Protein AF-A0AAU4B435-F1 (afdb_monomer)

Sequence (116 aa):
MTHPVDFGDDEATEGYEAETGPFADWERHATAAEGLVPYDVEQLLGALQRRIEELSERQPVTALRIAARVESAAPQYSAGAARAARRGLV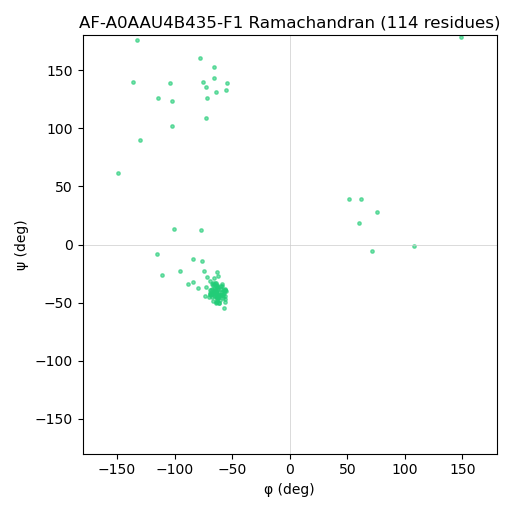SWEAIGRAFSTSGEAAQDRFARQVAD

Mean predicted aligned error: 10.74 Å

Secondary structure (DSSP, 8-state):
--PPP-TT-HHHHH-TT-SSSHHHHHHHHHHHHHTPPPHHHHHHHHHHHHHHHHHHHH-HHHHHHHHHHHHHHHHHHHHHHHHHHHHTT--HHHHHHHTTS-HHHHHHHHHHHHH-

Foldseek 3Di:
DDADADPPDVCNQCVPPDCDHNVVVVVVVCCVVVVDDPPVRVVVVVVLVVVLVVCCVPPVVVSVVSVVVCVVCVLVVLLVVLLVCVVVVNQLQNSQVSVVHGSVVSCVSHVVSNVD

Radius of gyration: 20.0 Å; Cα contacts (8 Å, |Δi|>4): 76; chains: 1; bounding box: 39×35×53 Å

Solvent-accessible surface area (backbone atoms only — not comparable to full-atom values): 6622 Å² total; per-residue (Å²): 139,87,72,75,78,48,91,92,38,67,63,77,33,34,26,75,93,38,93,66,43,55,40,40,51,45,53,54,46,47,43,65,70,71,66,61,77,55,66,71,57,52,50,50,51,55,50,50,50,54,51,38,55,61,27,45,80,78,38,46,71,58,25,52,51,52,51,52,52,51,61,69,46,48,61,60,54,51,44,53,51,50,33,51,40,48,76,68,67,49,51,48,50,61,55,6,52,78,69,77,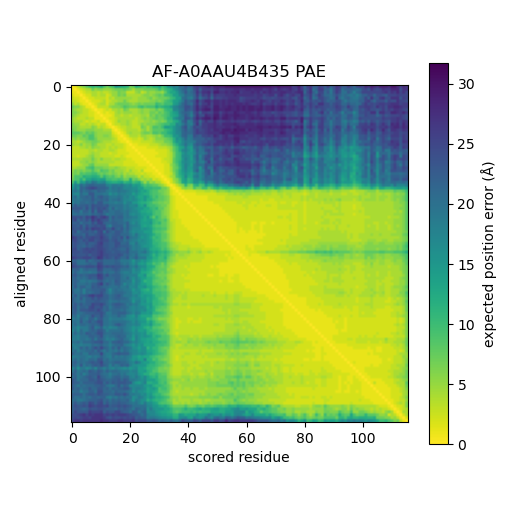46,50,25,66,60,39,38,73,72,39,49,74,63,55,76,109

pLDDT: mean 85.32, std 11.49, range [53.88, 98.25]

Structure (mmCIF, N/CA/C/O backbone):
data_AF-A0AAU4B435-F1
#
_entry.id   AF-A0AAU4B435-F1
#
loop_
_atom_site.group_PDB
_atom_site.id
_atom_site.type_symbol
_atom_site.label_atom_id
_atom_site.label_alt_id
_atom_site.label_comp_id
_atom_site.label_asym_id
_atom_site.label_entity_id
_atom_site.label_seq_id
_atom_site.pdbx_PDB_ins_code
_atom_site.Cartn_x
_atom_site.Cartn_y
_atom_site.Cartn_z
_atom_site.occupancy
_atom_site.B_iso_or_equiv
_atom_site.auth_seq_id
_atom_site.auth_comp_id
_atom_site.auth_asym_id
_atom_site.auth_atom_id
_atom_site.pdbx_PDB_model_num
ATOM 1 N N . MET A 1 1 ? 7.008 -2.963 -26.165 1.00 56.59 1 MET A N 1
ATOM 2 C CA . MET A 1 1 ? 6.849 -2.708 -27.614 1.00 56.59 1 MET A CA 1
ATOM 3 C C . MET A 1 1 ? 8.211 -2.377 -28.197 1.00 56.59 1 MET A C 1
ATOM 5 O O . MET A 1 1 ? 9.139 -2.168 -27.427 1.00 56.59 1 MET A O 1
ATOM 9 N N . THR A 1 2 ? 8.342 -2.374 -29.519 1.00 74.62 2 THR A N 1
ATOM 10 C CA . THR A 1 2 ? 9.558 -1.922 -30.207 1.00 74.62 2 THR A CA 1
ATOM 11 C C . THR A 1 2 ? 9.193 -0.675 -30.992 1.00 74.62 2 THR A C 1
ATOM 13 O O . THR A 1 2 ? 8.236 -0.715 -31.762 1.00 74.62 2 THR A O 1
ATOM 16 N N . HIS A 1 3 ? 9.931 0.410 -30.767 1.00 79.06 3 HIS A N 1
ATOM 17 C CA . HIS A 1 3 ? 9.732 1.689 -31.444 1.00 79.06 3 HIS A CA 1
ATOM 18 C C . HIS A 1 3 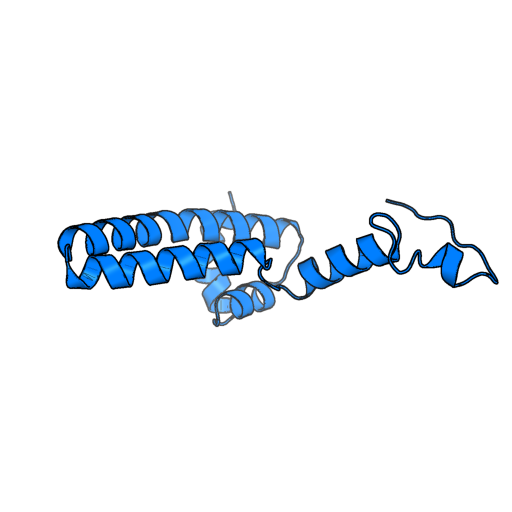? 10.818 1.871 -32.514 1.00 79.06 3 HIS A C 1
ATOM 20 O O . HIS A 1 3 ? 11.960 1.467 -32.271 1.00 79.06 3 HIS A O 1
ATOM 26 N N . PRO A 1 4 ? 10.482 2.390 -33.707 1.00 81.75 4 PRO A N 1
ATOM 27 C CA . PRO A 1 4 ? 11.475 2.690 -34.734 1.00 81.75 4 PRO A CA 1
ATOM 28 C C . PRO A 1 4 ? 12.409 3.813 -34.261 1.00 81.75 4 PRO A C 1
ATOM 30 O O . PRO A 1 4 ? 11.971 4.733 -33.580 1.00 81.75 4 PRO A O 1
ATOM 33 N N . VAL A 1 5 ? 13.692 3.718 -34.618 1.00 78.88 5 VAL A N 1
ATOM 34 C CA . VAL A 1 5 ? 14.700 4.754 -34.343 1.00 78.88 5 VAL A CA 1
ATOM 35 C C . VAL A 1 5 ? 14.938 5.534 -35.629 1.00 78.88 5 VAL A C 1
ATOM 37 O O . VAL A 1 5 ? 15.295 4.923 -36.641 1.00 78.88 5 VAL A O 1
ATOM 40 N N . ASP A 1 6 ? 14.754 6.852 -35.583 1.00 82.31 6 ASP A N 1
ATOM 41 C CA . ASP A 1 6 ? 15.039 7.760 -36.691 1.00 82.31 6 ASP A CA 1
ATOM 42 C C . ASP A 1 6 ? 16.363 8.496 -36.445 1.00 82.31 6 ASP A C 1
ATOM 44 O O . ASP A 1 6 ? 16.484 9.417 -35.636 1.00 82.31 6 ASP A O 1
ATOM 48 N N . PHE A 1 7 ? 17.415 8.036 -37.116 1.00 80.19 7 PHE A N 1
ATOM 49 C CA . PHE A 1 7 ? 18.746 8.597 -36.930 1.00 80.19 7 PHE A CA 1
ATOM 50 C C . PHE A 1 7 ? 18.842 9.983 -37.577 1.00 80.19 7 PHE A C 1
ATOM 52 O O . PHE A 1 7 ? 18.941 10.096 -38.799 1.00 80.19 7 PHE A O 1
ATOM 59 N N . GLY A 1 8 ? 18.913 11.023 -36.742 1.00 83.19 8 GLY A N 1
ATOM 60 C CA . GLY A 1 8 ? 19.009 12.423 -37.168 1.00 83.19 8 GLY A CA 1
ATOM 61 C C . GLY A 1 8 ? 17.737 13.238 -36.931 1.00 83.19 8 GLY A C 1
ATOM 62 O O . GLY A 1 8 ? 17.751 14.437 -37.207 1.00 83.19 8 GLY A O 1
ATOM 63 N N . ASP A 1 9 ? 16.686 12.608 -36.402 1.00 81.00 9 ASP A N 1
ATOM 64 C CA . ASP A 1 9 ? 15.459 13.256 -35.945 1.00 81.00 9 ASP A CA 1
ATOM 65 C C . ASP A 1 9 ? 15.125 12.767 -34.525 1.00 81.00 9 ASP A C 1
ATOM 67 O O . ASP A 1 9 ? 14.477 11.736 -34.306 1.00 81.00 9 ASP A O 1
ATOM 71 N N . ASP A 1 10 ? 15.654 13.498 -33.542 1.00 77.31 10 ASP A N 1
ATOM 72 C CA . ASP A 1 10 ? 15.519 13.162 -32.123 1.00 77.31 10 ASP A CA 1
ATOM 73 C C . ASP A 1 10 ? 14.059 13.293 -31.660 1.00 77.31 10 ASP A C 1
ATOM 75 O O . ASP A 1 10 ? 13.580 12.474 -30.879 1.00 77.31 10 ASP A O 1
ATOM 79 N N . GLU A 1 11 ? 13.311 14.262 -32.195 1.00 77.38 11 GLU A N 1
ATOM 80 C CA . GLU A 1 11 ? 11.911 14.499 -31.828 1.00 77.38 11 GLU A CA 1
ATOM 81 C C . GLU A 1 11 ? 11.009 13.362 -32.331 1.00 77.38 11 GLU A C 1
ATOM 83 O O . GLU A 1 11 ? 10.190 12.832 -31.572 1.00 77.38 11 GLU A O 1
ATOM 88 N N . ALA A 1 12 ? 11.217 12.910 -33.574 1.00 74.75 12 ALA A N 1
ATOM 89 C CA . ALA A 1 12 ? 10.518 11.755 -34.134 1.00 74.75 12 ALA A CA 1
ATOM 90 C C . ALA A 1 12 ? 10.891 10.437 -33.435 1.00 74.75 12 ALA A C 1
ATOM 92 O O . ALA A 1 12 ? 10.048 9.545 -33.300 1.00 74.75 12 ALA A O 1
ATOM 93 N N . THR A 1 13 ? 12.141 10.313 -32.980 1.00 78.44 13 THR A N 1
ATOM 94 C CA . THR A 1 13 ? 12.618 9.130 -32.256 1.00 78.44 13 THR A CA 1
ATOM 95 C C . THR A 1 13 ? 12.078 9.067 -30.837 1.00 78.44 13 THR A C 1
ATOM 97 O O . THR A 1 13 ? 11.681 7.992 -30.400 1.00 78.44 13 THR A O 1
ATOM 100 N N . GLU A 1 14 ? 12.074 10.175 -30.098 1.00 76.75 14 GLU A N 1
ATOM 101 C CA . GLU A 1 14 ? 11.656 10.191 -28.695 1.00 76.75 14 GLU A CA 1
ATOM 102 C C . GLU A 1 14 ? 10.128 10.207 -28.561 1.00 76.75 14 GLU A C 1
ATOM 104 O O . GLU A 1 14 ? 9.578 9.530 -27.686 1.00 76.75 14 GLU A O 1
ATOM 109 N N . GLY A 1 15 ? 9.426 10.919 -29.451 1.00 75.25 15 GLY A N 1
ATOM 110 C CA . GLY A 1 15 ? 7.984 11.129 -29.329 1.00 75.25 15 GLY A CA 1
ATOM 111 C C . GLY A 1 15 ? 7.635 11.891 -28.050 1.00 75.25 15 GLY A C 1
ATOM 112 O O . GLY A 1 15 ? 6.676 11.542 -27.358 1.00 75.25 15 GLY A O 1
ATOM 113 N N . TYR A 1 16 ? 8.457 12.882 -27.699 1.00 57.78 16 TYR A N 1
ATOM 114 C CA . TYR A 1 16 ? 8.248 13.754 -26.547 1.00 57.78 16 TYR A CA 1
ATOM 115 C C . TYR A 1 16 ? 6.856 14.416 -26.653 1.00 57.78 16 TYR A C 1
ATOM 117 O O . TYR A 1 16 ? 6.461 14.858 -27.726 1.00 57.78 16 TYR A O 1
ATOM 125 N N . GLU A 1 17 ? 6.083 14.412 -25.561 1.00 69.06 17 GLU A N 1
ATOM 126 C CA . GLU A 1 17 ? 4.660 14.831 -25.477 1.00 69.06 17 GLU A CA 1
ATOM 127 C C . GLU A 1 17 ? 3.601 13.912 -26.126 1.00 69.06 17 GLU A C 1
ATOM 129 O O . GLU A 1 17 ? 2.402 14.138 -25.937 1.00 69.06 17 GLU A O 1
ATOM 134 N N . ALA A 1 18 ? 3.978 12.841 -26.831 1.00 74.12 18 ALA A N 1
ATOM 135 C CA . ALA A 1 18 ? 2.999 11.895 -27.368 1.00 74.12 18 ALA A CA 1
ATOM 136 C C . ALA A 1 18 ? 2.426 10.971 -26.271 1.00 74.12 18 ALA A C 1
ATOM 138 O O . ALA A 1 18 ? 3.154 10.438 -25.437 1.00 74.12 18 ALA A O 1
ATOM 139 N N . GLU A 1 19 ? 1.117 10.680 -26.314 1.00 69.75 19 GLU A N 1
ATOM 140 C CA . GLU A 1 19 ? 0.461 9.743 -25.373 1.00 69.75 19 GLU A CA 1
ATOM 141 C C . GLU A 1 19 ? 1.003 8.294 -25.486 1.00 69.75 19 GLU A C 1
ATOM 143 O O . GLU A 1 19 ? 0.935 7.485 -24.546 1.00 69.75 19 GLU A O 1
ATOM 148 N N . THR A 1 20 ? 1.576 7.957 -26.646 1.00 73.25 20 THR A N 1
ATOM 149 C CA . THR A 1 20 ? 2.183 6.660 -26.971 1.00 73.25 20 THR A CA 1
ATOM 150 C C . THR A 1 20 ? 3.514 6.861 -27.688 1.00 73.25 20 THR A C 1
ATOM 152 O O . THR A 1 20 ? 3.593 7.703 -28.575 1.00 73.25 20 THR A O 1
ATOM 155 N N . GLY A 1 21 ? 4.527 6.053 -27.370 1.00 78.44 21 GLY A N 1
ATOM 156 C CA . GLY A 1 21 ? 5.858 6.160 -27.971 1.00 78.44 21 GLY A CA 1
ATOM 157 C C . GLY A 1 21 ? 6.956 5.733 -26.997 1.00 78.44 21 GLY A C 1
ATOM 158 O O . GLY A 1 21 ? 6.644 5.370 -25.859 1.00 78.44 21 GLY A O 1
ATOM 159 N N . PRO A 1 22 ? 8.228 5.749 -27.419 1.00 78.69 22 PRO A N 1
ATOM 160 C CA . PRO A 1 22 ? 9.346 5.334 -26.579 1.00 78.69 22 PRO A CA 1
ATOM 161 C C . PRO A 1 22 ? 9.523 6.218 -25.343 1.00 78.69 22 PRO A C 1
ATOM 163 O O . PRO A 1 22 ? 9.770 5.657 -24.277 1.00 78.69 22 PRO A O 1
ATOM 166 N N . PHE A 1 23 ? 9.312 7.538 -25.424 1.00 77.31 23 PHE A N 1
ATOM 167 C CA . PHE A 1 23 ? 9.327 8.402 -24.240 1.00 77.31 23 PHE A CA 1
ATOM 168 C C . PHE A 1 23 ? 8.195 8.056 -23.265 1.00 77.31 23 PHE A C 1
ATOM 170 O O . PHE A 1 23 ? 8.461 7.785 -22.101 1.00 77.31 23 PHE A O 1
ATOM 177 N N . ALA A 1 24 ? 6.946 7.949 -23.730 1.00 76.81 24 ALA A N 1
ATOM 178 C CA . ALA A 1 24 ? 5.811 7.580 -22.877 1.00 76.81 24 ALA A CA 1
ATOM 179 C C . ALA A 1 24 ? 5.941 6.164 -22.277 1.00 76.81 24 ALA A C 1
ATOM 181 O O . ALA A 1 24 ? 5.533 5.916 -21.142 1.00 76.81 24 ALA A O 1
ATOM 182 N N . ASP A 1 25 ? 6.516 5.215 -23.021 1.00 79.38 25 ASP A N 1
ATOM 183 C CA . ASP A 1 25 ? 6.843 3.883 -22.509 1.00 79.38 25 ASP A CA 1
ATOM 184 C C . ASP A 1 25 ? 7.978 3.932 -21.482 1.00 79.38 25 ASP A C 1
ATOM 186 O O . ASP A 1 25 ? 7.892 3.230 -20.473 1.00 79.38 25 ASP A O 1
ATOM 190 N N . TRP A 1 26 ? 9.001 4.767 -21.698 1.00 74.19 26 TRP A N 1
ATOM 191 C CA . TRP A 1 26 ? 10.076 5.009 -20.739 1.00 74.19 26 TRP A CA 1
ATOM 192 C C . TRP A 1 26 ? 9.559 5.690 -19.475 1.00 74.19 26 TRP A C 1
ATOM 194 O O . TRP A 1 26 ? 9.884 5.215 -18.402 1.00 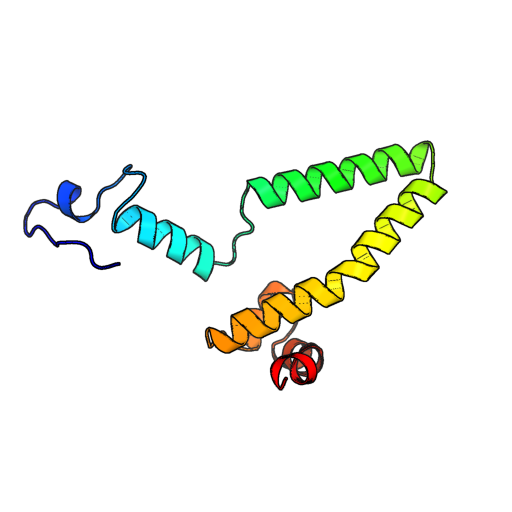74.19 26 TRP A O 1
ATOM 204 N N . GLU A 1 27 ? 8.702 6.706 -19.562 1.00 72.44 27 GLU A N 1
ATOM 205 C CA . GLU A 1 27 ? 8.120 7.403 -18.408 1.00 72.44 27 GLU A CA 1
ATOM 206 C C . GLU A 1 27 ? 7.226 6.466 -17.585 1.00 72.44 27 GLU A C 1
ATOM 208 O O . GLU A 1 27 ? 7.307 6.424 -16.354 1.00 72.44 27 GLU A O 1
ATOM 213 N N . ARG A 1 28 ? 6.432 5.623 -18.262 1.00 69.81 28 ARG A N 1
ATOM 214 C CA . ARG A 1 28 ? 5.679 4.537 -17.617 1.00 69.81 28 ARG A CA 1
ATOM 215 C C . ARG A 1 28 ? 6.612 3.530 -16.947 1.00 69.81 28 ARG A C 1
ATOM 217 O O . ARG A 1 28 ? 6.314 3.073 -15.845 1.00 69.81 28 ARG A O 1
ATOM 224 N N . HIS A 1 29 ? 7.726 3.173 -17.586 1.00 66.12 29 HIS A N 1
ATOM 225 C CA . HIS A 1 29 ? 8.728 2.284 -16.997 1.00 66.12 29 HIS A CA 1
ATOM 226 C C . HIS A 1 29 ? 9.489 2.924 -15.839 1.00 66.12 29 HIS A C 1
ATOM 228 O O . HIS A 1 29 ? 9.686 2.247 -14.840 1.00 66.12 29 HIS A O 1
ATOM 234 N N . ALA A 1 30 ? 9.878 4.190 -15.935 1.00 59.97 30 ALA A N 1
ATOM 235 C CA . ALA A 1 30 ? 10.572 4.947 -14.906 1.00 59.97 30 ALA A CA 1
ATOM 236 C C . ALA A 1 30 ? 9.664 5.100 -13.689 1.00 59.97 30 ALA A C 1
ATOM 238 O O . ALA A 1 30 ? 10.040 4.677 -12.610 1.00 59.97 30 ALA A O 1
ATOM 239 N N . THR A 1 31 ? 8.412 5.519 -13.873 1.00 58.62 31 THR A N 1
ATOM 240 C CA . THR A 1 31 ? 7.406 5.567 -12.798 1.00 58.62 31 THR A CA 1
ATOM 241 C C . THR A 1 31 ? 7.214 4.197 -12.133 1.00 58.62 31 THR A C 1
ATOM 243 O O . THR A 1 31 ? 7.199 4.086 -10.905 1.00 58.62 31 THR A O 1
ATOM 246 N N . ALA A 1 32 ? 7.121 3.126 -12.932 1.00 59.34 32 ALA A N 1
ATOM 247 C CA . ALA A 1 32 ? 6.999 1.760 -12.424 1.00 59.34 32 ALA A CA 1
ATOM 248 C C . ALA A 1 32 ? 8.279 1.243 -11.734 1.00 59.34 32 ALA A C 1
ATOM 250 O O . ALA A 1 32 ? 8.186 0.435 -10.810 1.00 59.34 32 ALA A O 1
ATOM 251 N N . ALA A 1 33 ? 9.459 1.688 -12.169 1.00 56.75 33 ALA A N 1
ATOM 252 C CA . ALA A 1 33 ? 10.762 1.299 -11.632 1.00 56.75 33 ALA A CA 1
ATOM 253 C C . ALA A 1 33 ? 11.158 2.115 -10.391 1.00 56.75 33 ALA A C 1
ATOM 255 O O . ALA A 1 33 ? 11.811 1.586 -9.492 1.00 56.75 33 ALA A O 1
ATOM 256 N N . GLU A 1 34 ? 10.744 3.378 -10.323 1.00 57.62 34 GLU A N 1
ATOM 257 C CA . GLU A 1 34 ? 11.020 4.319 -9.235 1.00 57.62 34 GLU A CA 1
ATOM 258 C C . GLU A 1 34 ? 10.034 4.168 -8.069 1.00 57.62 34 GLU A C 1
ATOM 260 O O . GLU A 1 34 ? 10.307 4.641 -6.967 1.00 57.62 34 GLU A O 1
ATOM 265 N N . GLY A 1 35 ? 8.932 3.434 -8.262 1.00 60.34 35 GLY A N 1
ATOM 266 C CA . GLY A 1 35 ? 8.020 3.062 -7.180 1.00 60.34 35 GLY A CA 1
ATOM 267 C C . GLY A 1 35 ? 7.124 4.207 -6.709 1.00 60.34 35 GLY A C 1
ATOM 268 O O . GLY A 1 35 ? 6.708 4.218 -5.549 1.00 60.34 35 GLY A O 1
ATOM 269 N N . LEU A 1 36 ? 6.827 5.161 -7.592 1.00 73.81 36 LEU A N 1
ATOM 270 C CA . LEU A 1 36 ? 5.894 6.243 -7.298 1.00 73.81 36 LEU A CA 1
ATOM 271 C C . LEU A 1 36 ? 4.461 5.704 -7.279 1.00 73.81 36 LEU A C 1
ATOM 273 O O .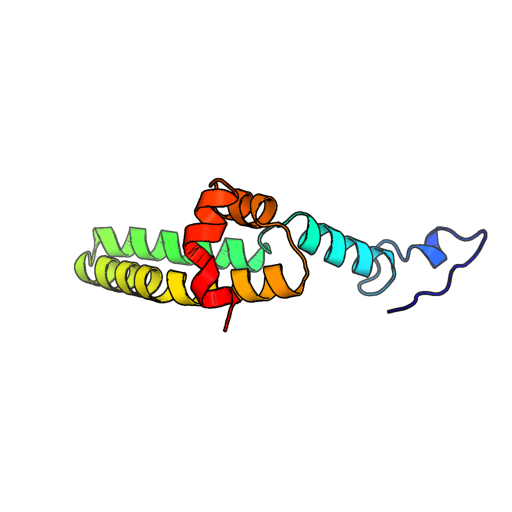 LEU A 1 36 ? 4.052 4.926 -8.145 1.00 73.81 36 LEU A O 1
ATOM 277 N N . VAL A 1 37 ? 3.689 6.116 -6.273 1.00 80.81 37 VAL A N 1
ATOM 278 C CA . VAL A 1 37 ? 2.257 5.820 -6.223 1.00 80.81 37 VAL A CA 1
ATOM 279 C C . VAL A 1 37 ? 1.577 6.679 -7.295 1.00 80.81 37 VAL A C 1
ATOM 281 O O . VAL A 1 37 ? 1.781 7.892 -7.300 1.00 80.81 37 VAL A O 1
ATOM 284 N N . PRO A 1 38 ? 0.786 6.096 -8.216 1.00 84.38 38 PRO A N 1
ATOM 285 C CA . PRO A 1 38 ? 0.058 6.881 -9.207 1.00 84.38 38 PRO A CA 1
ATOM 286 C C . PRO A 1 38 ? -0.810 7.960 -8.548 1.00 84.38 38 PRO A C 1
ATOM 288 O O . PRO A 1 38 ? -1.453 7.711 -7.527 1.00 84.38 38 PRO A O 1
ATOM 291 N N . TYR A 1 39 ? -0.843 9.156 -9.139 1.00 79.19 39 TYR A N 1
ATOM 292 C CA . TYR A 1 39 ? -1.505 10.327 -8.551 1.00 79.19 39 TYR A CA 1
ATOM 293 C C . TYR A 1 39 ? -2.990 10.092 -8.227 1.00 79.19 39 TYR A C 1
ATOM 295 O O . TYR A 1 39 ? -3.496 10.531 -7.196 1.00 79.19 39 TYR A O 1
ATOM 303 N N . ASP A 1 40 ? -3.707 9.360 -9.077 1.00 85.44 40 ASP A N 1
ATOM 304 C CA . ASP A 1 40 ? -5.100 8.985 -8.837 1.00 85.44 40 ASP A CA 1
ATOM 305 C C . ASP A 1 40 ? -5.257 8.106 -7.584 1.00 85.44 40 ASP A C 1
ATOM 307 O O . ASP A 1 40 ? -6.192 8.296 -6.801 1.00 85.44 40 ASP A O 1
ATOM 311 N N . VAL A 1 41 ? -4.310 7.196 -7.341 1.00 90.56 41 VAL A N 1
ATOM 312 C CA . VAL A 1 41 ? -4.274 6.356 -6.139 1.00 90.56 41 VAL A CA 1
ATOM 313 C C . VAL A 1 41 ? -3.962 7.194 -4.899 1.00 90.56 41 VAL A C 1
ATOM 315 O O . VAL A 1 41 ? -4.633 7.023 -3.878 1.00 90.56 41 VAL A O 1
ATOM 318 N N . GLU A 1 42 ? -3.018 8.137 -4.972 1.00 88.00 42 GLU A N 1
ATOM 319 C CA . GLU A 1 42 ? -2.745 9.074 -3.869 1.00 88.00 42 GLU A CA 1
ATOM 320 C C . GLU A 1 42 ? -3.995 9.878 -3.490 1.00 88.00 42 GLU A C 1
ATOM 322 O O . GLU A 1 42 ? -4.354 9.976 -2.312 1.00 88.00 42 GLU A O 1
ATOM 327 N N . GLN A 1 43 ? -4.722 10.382 -4.488 1.00 88.81 43 GLN A N 1
ATOM 328 C CA . GLN A 1 43 ? -5.954 11.143 -4.283 1.00 88.81 43 GLN A CA 1
ATOM 329 C C . GLN A 1 43 ? -7.061 10.295 -3.643 1.00 88.81 43 GLN A C 1
ATOM 331 O O . GLN A 1 43 ? -7.770 10.777 -2.753 1.00 88.81 43 GLN A O 1
ATOM 336 N N . LEU A 1 44 ? -7.201 9.027 -4.044 1.00 96.25 44 LEU A N 1
ATOM 337 C CA . LEU A 1 44 ? -8.146 8.091 -3.429 1.00 96.25 44 LEU A CA 1
ATOM 338 C C . LEU A 1 44 ? -7.807 7.820 -1.959 1.00 96.25 44 LEU A C 1
ATOM 340 O O . LEU A 1 44 ? -8.702 7.850 -1.109 1.00 96.25 44 LEU A O 1
ATOM 344 N N . LEU A 1 45 ? -6.529 7.595 -1.645 1.00 94.44 45 LEU A N 1
ATOM 345 C CA . LEU A 1 45 ? -6.068 7.386 -0.271 1.00 94.44 45 LEU A CA 1
ATOM 346 C C . LEU A 1 45 ? -6.308 8.633 0.591 1.00 94.44 45 LEU A C 1
ATOM 348 O O . LEU A 1 45 ? -6.881 8.527 1.677 1.00 94.44 45 LEU A O 1
ATOM 352 N N . GLY A 1 46 ? -5.972 9.820 0.081 1.00 95.81 46 GLY A N 1
ATOM 353 C CA . GLY A 1 46 ? -6.213 11.087 0.774 1.00 95.81 46 GLY A CA 1
ATOM 354 C C . GLY A 1 46 ? -7.702 11.400 0.970 1.00 95.81 46 GLY A C 1
ATOM 355 O O . GLY A 1 46 ? -8.099 11.960 1.995 1.00 95.81 46 GLY A O 1
ATOM 356 N N . ALA A 1 47 ? -8.567 11.031 0.020 1.00 97.56 47 ALA A N 1
ATOM 357 C CA . ALA A 1 47 ? -10.016 11.161 0.171 1.00 97.56 47 ALA A CA 1
ATOM 358 C C . ALA A 1 47 ? -10.575 10.202 1.235 1.00 97.56 47 ALA A C 1
ATOM 360 O O . ALA A 1 47 ? -11.398 10.611 2.059 1.00 97.56 47 ALA A O 1
ATOM 361 N N . LEU A 1 48 ? -10.109 8.948 1.252 1.00 97.12 48 LEU A N 1
ATOM 362 C CA . LEU A 1 48 ? -10.502 7.965 2.260 1.00 97.12 48 LEU A CA 1
ATOM 363 C C . LEU A 1 48 ? -10.087 8.411 3.666 1.00 97.12 48 LEU A C 1
ATOM 365 O O . LEU A 1 48 ? -10.910 8.361 4.580 1.00 97.12 48 LEU A O 1
ATOM 369 N N . GLN A 1 49 ? -8.850 8.884 3.828 1.00 97.19 49 GLN A N 1
ATOM 370 C CA . GLN A 1 49 ? -8.345 9.379 5.107 1.00 97.19 49 GLN A CA 1
ATOM 371 C C . GLN A 1 49 ? -9.220 10.512 5.654 1.00 97.19 49 GLN A C 1
ATOM 373 O O . GLN A 1 49 ? -9.756 10.388 6.756 1.00 97.19 49 GLN A O 1
ATOM 378 N N . ARG A 1 50 ? -9.449 11.569 4.861 1.00 98.00 50 ARG A N 1
ATOM 379 C CA . ARG A 1 50 ? -10.303 12.698 5.271 1.00 98.00 50 ARG A CA 1
ATOM 380 C C . ARG A 1 50 ? -11.699 12.239 5.673 1.00 98.00 50 ARG A C 1
ATOM 382 O O . ARG A 1 50 ? -12.256 12.711 6.659 1.00 98.00 50 ARG A O 1
ATOM 389 N N . ARG A 1 51 ? -12.265 11.269 4.948 1.00 97.75 51 ARG A N 1
ATOM 390 C CA . ARG A 1 51 ? -13.593 10.746 5.274 1.00 97.75 51 ARG A CA 1
ATOM 391 C C . ARG A 1 51 ? -13.619 9.986 6.601 1.00 97.75 51 ARG A C 1
ATOM 393 O O . ARG A 1 51 ? -14.602 10.082 7.334 1.00 97.75 51 ARG A O 1
ATOM 400 N N . ILE A 1 52 ? -12.570 9.226 6.911 1.00 97.69 52 ILE A N 1
ATOM 401 C CA . ILE A 1 52 ? -12.431 8.544 8.204 1.00 97.69 52 ILE A CA 1
ATOM 402 C C . ILE A 1 52 ? -12.284 9.573 9.331 1.00 97.69 52 ILE A C 1
ATOM 404 O O . ILE A 1 52 ? -12.923 9.411 10.369 1.00 97.69 52 ILE A O 1
ATOM 408 N N . GLU A 1 53 ? -11.516 10.644 9.127 1.00 97.62 53 GLU A N 1
ATOM 409 C CA . GLU A 1 53 ? -11.358 11.738 10.097 1.00 97.62 53 GLU A CA 1
ATOM 410 C C . GLU A 1 53 ? -12.702 12.432 10.381 1.00 97.62 53 GLU A C 1
ATOM 412 O O . GLU A 1 53 ? -13.135 12.486 11.532 1.00 97.62 53 GLU A O 1
ATOM 417 N N . GLU A 1 54 ? -13.446 12.829 9.343 1.00 97.81 54 GLU A N 1
ATOM 418 C CA . GLU A 1 54 ? -14.793 13.410 9.481 1.00 97.81 54 GLU A CA 1
ATOM 419 C C . GLU A 1 54 ? -15.769 12.490 10.234 1.00 97.81 54 GLU A C 1
ATOM 421 O O . GLU A 1 54 ? -16.592 12.940 11.040 1.00 97.81 54 GLU A O 1
ATOM 426 N N . LEU A 1 55 ? -15.720 11.185 9.945 1.00 98.25 55 LEU A N 1
ATOM 427 C CA . LEU A 1 55 ? -16.553 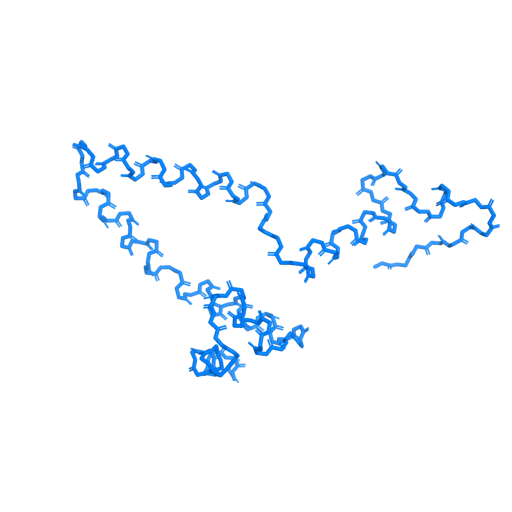10.193 10.619 1.00 98.25 55 LEU A CA 1
ATOM 428 C C . LEU A 1 55 ? -16.099 9.959 12.056 1.00 98.25 55 LEU A C 1
ATOM 430 O O . LEU A 1 55 ? -16.933 9.626 12.888 1.00 98.25 55 LEU A O 1
ATOM 434 N N . SER A 1 56 ? -14.824 10.146 12.376 1.00 97.88 56 SER A N 1
ATOM 435 C CA . SER A 1 56 ? -14.318 9.958 13.737 1.00 97.88 56 SER A CA 1
ATOM 436 C C . SER A 1 56 ? -14.929 10.970 14.709 1.00 97.88 56 SER A C 1
ATOM 438 O O . SER A 1 56 ? -15.226 10.618 15.848 1.00 97.88 56 SER A O 1
ATOM 440 N N . GLU A 1 57 ? -15.221 12.187 14.242 1.00 97.62 57 GLU A N 1
ATOM 441 C CA . GLU A 1 57 ? -15.864 13.236 15.043 1.00 97.62 57 GLU A CA 1
ATOM 442 C C . GLU A 1 57 ? -17.354 12.974 15.307 1.00 97.62 57 GLU A C 1
ATOM 444 O O . GLU A 1 57 ? -17.873 13.312 16.371 1.00 97.62 57 GLU A O 1
ATOM 449 N N . ARG A 1 58 ? -18.071 12.397 14.331 1.00 97.19 58 ARG A N 1
ATOM 450 C CA . ARG A 1 58 ? -19.546 12.299 14.356 1.00 97.19 58 ARG A CA 1
ATOM 451 C C . ARG A 1 58 ? -20.082 10.878 14.539 1.00 97.19 58 ARG A C 1
ATOM 453 O O . ARG A 1 58 ? -21.211 10.699 14.987 1.00 97.19 58 ARG A O 1
ATOM 460 N N . GLN A 1 59 ? -19.314 9.870 14.137 1.00 97.88 59 GLN A N 1
ATOM 461 C CA . GLN A 1 59 ? -19.683 8.451 14.057 1.00 97.88 59 GLN A CA 1
ATOM 462 C C . GLN A 1 59 ? -18.459 7.533 14.312 1.00 97.88 59 GLN A C 1
ATOM 464 O O . GLN A 1 59 ? -18.086 6.733 13.447 1.00 97.88 59 GLN A O 1
ATOM 469 N N . PRO A 1 60 ? -17.831 7.592 15.501 1.00 96.06 60 PRO A N 1
ATOM 470 C CA . PRO A 1 60 ? -16.530 6.961 15.763 1.00 96.06 60 PRO A CA 1
ATOM 471 C C . PRO A 1 60 ? -16.516 5.439 15.556 1.00 96.06 60 PRO A C 1
ATOM 473 O O . PRO A 1 60 ? -15.549 4.885 15.041 1.00 96.06 60 PRO A O 1
ATOM 476 N N . VAL A 1 61 ? -17.609 4.737 15.873 1.00 98.12 61 VAL A N 1
ATOM 477 C CA . VAL A 1 61 ? -17.704 3.283 15.637 1.00 98.12 61 VAL A CA 1
ATOM 478 C C . VAL A 1 61 ? -17.733 2.955 14.139 1.00 98.12 61 VAL A C 1
ATOM 480 O O . VAL A 1 61 ? -17.194 1.932 13.718 1.00 98.12 61 VAL A O 1
ATOM 483 N N . THR A 1 62 ? -18.334 3.816 13.313 1.00 97.88 62 THR A N 1
ATOM 484 C CA . THR A 1 62 ? -18.316 3.666 11.851 1.00 97.88 62 THR A CA 1
ATOM 485 C C . THR A 1 62 ? -16.906 3.878 11.310 1.00 97.88 62 THR A C 1
ATOM 487 O O . THR A 1 62 ? -16.443 3.060 10.518 1.00 97.88 62 THR A O 1
ATOM 490 N N . ALA A 1 63 ? -16.201 4.914 11.777 1.00 98.00 63 ALA A N 1
ATOM 491 C CA . ALA A 1 63 ? -14.808 5.159 11.408 1.00 98.00 63 ALA A CA 1
ATOM 492 C C . ALA A 1 63 ? -13.908 3.959 11.755 1.00 98.00 63 ALA A C 1
ATOM 494 O O . ALA A 1 63 ? -13.184 3.468 10.890 1.00 98.00 63 ALA A O 1
ATOM 495 N N . LEU A 1 64 ? -14.043 3.404 12.967 1.00 97.94 64 LEU A N 1
ATOM 496 C CA . LEU A 1 64 ? -13.322 2.198 13.392 1.00 97.94 64 LEU A CA 1
ATOM 497 C C . LEU A 1 64 ? -13.612 0.984 12.500 1.00 97.94 64 LEU A C 1
ATOM 499 O O . LEU A 1 64 ? -12.700 0.239 12.153 1.00 97.94 64 LEU A O 1
ATOM 503 N N . ARG A 1 65 ? -14.869 0.778 12.091 1.00 97.94 65 ARG A N 1
ATOM 504 C CA . ARG A 1 65 ? -15.230 -0.326 11.184 1.00 97.94 65 ARG A CA 1
ATOM 505 C C . ARG A 1 65 ? -14.598 -0.171 9.802 1.00 97.94 65 ARG A C 1
ATOM 507 O O . ARG A 1 65 ? -14.188 -1.171 9.216 1.00 97.94 65 ARG A O 1
ATOM 514 N N . ILE A 1 66 ? -14.517 1.056 9.288 1.00 97.25 66 ILE A N 1
ATOM 515 C CA . ILE A 1 66 ? -13.851 1.339 8.011 1.00 97.25 66 ILE A CA 1
ATOM 516 C C . ILE A 1 66 ? -12.348 1.079 8.141 1.00 97.25 66 ILE A C 1
ATOM 518 O O . ILE A 1 66 ? -11.799 0.347 7.320 1.00 97.25 66 ILE A O 1
ATOM 522 N N . ALA A 1 67 ? -11.705 1.596 9.193 1.00 95.75 67 ALA A N 1
ATOM 523 C CA . ALA A 1 67 ? -10.286 1.361 9.459 1.00 95.75 67 ALA A CA 1
ATOM 524 C C . ALA A 1 67 ? -9.971 -0.141 9.558 1.00 95.75 67 ALA A C 1
ATOM 526 O O . ALA A 1 67 ? -9.128 -0.644 8.819 1.00 95.75 67 ALA A O 1
ATOM 527 N N . ALA A 1 68 ? -10.747 -0.891 10.347 1.00 96.50 68 ALA A N 1
ATOM 528 C CA . ALA A 1 68 ? -10.602 -2.341 10.465 1.00 96.50 68 ALA A CA 1
ATOM 529 C C . ALA A 1 68 ? -10.768 -3.062 9.114 1.00 96.50 68 ALA A C 1
ATOM 531 O O . ALA A 1 68 ? -10.081 -4.045 8.827 1.00 96.50 68 ALA A O 1
ATOM 532 N N . ARG A 1 69 ? -11.662 -2.577 8.241 1.00 96.50 69 ARG A N 1
ATOM 533 C CA . ARG A 1 69 ? -11.828 -3.148 6.900 1.00 96.50 69 ARG A CA 1
ATOM 534 C C . ARG A 1 69 ? -10.594 -2.913 6.029 1.00 96.50 69 ARG A C 1
ATOM 536 O O . ARG A 1 69 ? -10.191 -3.847 5.334 1.00 96.50 69 ARG A O 1
ATOM 543 N N . VAL A 1 70 ? -9.996 -1.724 6.083 1.00 95.38 70 VAL A N 1
ATOM 544 C CA . VAL A 1 70 ? -8.746 -1.400 5.374 1.00 95.38 70 VAL A CA 1
ATOM 545 C C . VAL A 1 70 ? -7.599 -2.268 5.894 1.00 95.38 70 VAL A C 1
ATOM 547 O O . VAL A 1 70 ? -6.939 -2.943 5.104 1.00 95.38 70 VAL A O 1
ATOM 550 N N . GLU A 1 71 ? -7.431 -2.345 7.215 1.00 94.69 71 GLU A N 1
ATOM 551 C CA . GLU A 1 71 ? -6.417 -3.181 7.868 1.00 94.69 71 GLU A CA 1
ATOM 552 C C . GLU A 1 71 ? -6.557 -4.658 7.491 1.00 94.69 71 GLU A C 1
ATOM 554 O O . GLU A 1 71 ? -5.566 -5.311 7.179 1.00 94.69 71 GLU A O 1
ATOM 559 N N . SER A 1 72 ? -7.784 -5.187 7.442 1.00 95.44 72 SER A N 1
ATOM 560 C CA . SER A 1 72 ? -8.026 -6.583 7.051 1.00 95.44 72 SER A CA 1
ATOM 561 C C . SER A 1 72 ? -7.663 -6.881 5.590 1.00 95.44 72 SER A C 1
ATOM 563 O O . SER A 1 72 ? -7.318 -8.014 5.254 1.00 95.44 72 SER A O 1
ATOM 565 N N . ALA A 1 73 ? -7.751 -5.878 4.709 1.00 93.69 73 ALA A N 1
ATOM 566 C CA . ALA A 1 73 ? -7.513 -6.036 3.278 1.00 93.69 73 ALA A CA 1
ATOM 567 C C . ALA A 1 73 ? -6.032 -5.852 2.906 1.00 93.69 73 ALA A C 1
ATOM 569 O O . ALA A 1 73 ? -5.527 -6.541 2.017 1.00 93.69 73 ALA A O 1
ATOM 570 N N . ALA A 1 74 ? -5.315 -4.970 3.609 1.00 92.19 74 ALA A N 1
ATOM 571 C CA . ALA A 1 74 ? -3.926 -4.622 3.310 1.00 92.19 74 ALA A CA 1
ATOM 572 C C . ALA A 1 74 ? -2.952 -5.827 3.248 1.00 92.19 74 ALA A C 1
ATOM 574 O O . ALA A 1 74 ? -2.120 -5.869 2.334 1.00 92.19 74 ALA A O 1
ATOM 575 N N . PRO A 1 75 ? -3.038 -6.854 4.123 1.00 91.69 75 PRO A N 1
ATOM 576 C CA . PRO A 1 75 ? -2.203 -8.051 4.018 1.00 91.69 75 PRO A CA 1
ATOM 577 C C . PRO A 1 75 ? -2.376 -8.809 2.698 1.00 91.69 75 PRO A C 1
ATOM 579 O O . PRO A 1 75 ? -1.397 -9.295 2.138 1.00 91.69 75 PRO A O 1
ATOM 582 N N . GLN A 1 76 ? -3.603 -8.886 2.174 1.00 90.31 76 GLN A N 1
ATOM 583 C CA . GLN A 1 76 ? -3.880 -9.598 0.924 1.00 90.31 76 GLN A CA 1
ATOM 584 C C . GLN A 1 76 ? -3.283 -8.851 -0.272 1.00 90.31 76 GLN A C 1
ATOM 586 O O . GLN A 1 76 ? -2.605 -9.457 -1.103 1.00 90.31 76 GLN A O 1
ATOM 591 N N . TYR A 1 77 ? -3.465 -7.527 -0.322 1.00 92.06 77 TYR A N 1
ATOM 592 C CA . TYR A 1 77 ? -2.889 -6.694 -1.379 1.00 92.06 77 TYR A CA 1
ATOM 593 C C . TYR A 1 77 ? -1.359 -6.699 -1.341 1.00 92.06 77 TYR A C 1
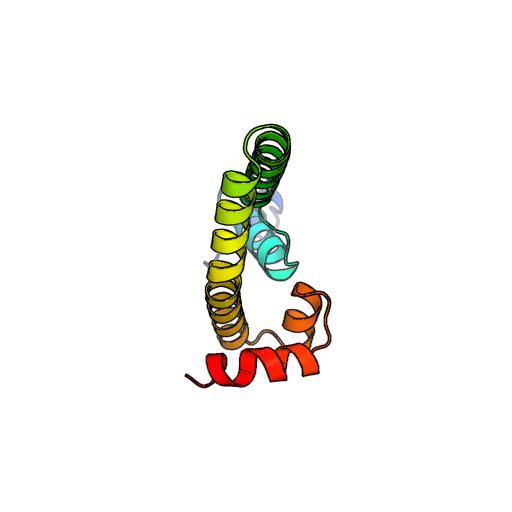ATOM 595 O O . TYR A 1 77 ? -0.721 -6.902 -2.372 1.00 92.06 77 TYR A O 1
ATOM 603 N N . SER A 1 78 ? -0.765 -6.558 -0.151 1.00 92.44 78 SER A N 1
ATOM 604 C CA . SER A 1 78 ? 0.695 -6.576 0.013 1.00 92.44 78 SER A CA 1
ATOM 605 C C . SER A 1 78 ? 1.316 -7.920 -0.378 1.00 92.44 78 SER A C 1
ATOM 607 O O . SER A 1 78 ? 2.325 -7.930 -1.076 1.00 92.44 78 SER A O 1
ATOM 609 N N . ALA A 1 79 ? 0.697 -9.051 -0.025 1.00 91.69 79 ALA A N 1
ATOM 610 C CA . ALA A 1 79 ? 1.160 -10.368 -0.465 1.00 91.69 79 ALA A CA 1
ATOM 611 C C . ALA A 1 79 ? 1.072 -10.541 -1.994 1.00 91.69 79 ALA A C 1
ATOM 613 O O . ALA A 1 79 ? 1.999 -11.064 -2.616 1.00 91.69 79 ALA A O 1
ATOM 614 N N . GLY A 1 80 ? -0.021 -10.080 -2.612 1.00 92.31 80 GLY A N 1
ATOM 615 C CA . GLY A 1 80 ? -0.189 -10.092 -4.068 1.00 92.31 80 GLY A CA 1
ATOM 616 C C . GLY A 1 80 ? 0.878 -9.264 -4.791 1.00 92.31 80 GLY A C 1
ATOM 617 O O . GLY A 1 80 ? 1.517 -9.763 -5.721 1.00 92.31 80 GLY A O 1
ATOM 618 N N . ALA A 1 81 ? 1.115 -8.037 -4.320 1.00 91.88 81 ALA A N 1
ATOM 619 C CA . ALA A 1 81 ? 2.131 -7.136 -4.857 1.00 91.88 81 ALA A CA 1
ATOM 620 C C . ALA A 1 81 ? 3.553 -7.688 -4.665 1.00 91.88 81 ALA A C 1
ATOM 622 O O . ALA A 1 81 ? 4.327 -7.710 -5.618 1.00 91.88 81 ALA A O 1
ATOM 623 N N . ALA A 1 82 ? 3.880 -8.219 -3.481 1.00 91.06 82 ALA A N 1
ATOM 624 C CA . ALA A 1 82 ? 5.177 -8.842 -3.217 1.00 91.06 82 ALA A CA 1
ATOM 625 C C . ALA A 1 82 ? 5.427 -10.041 -4.145 1.00 91.06 82 ALA A C 1
ATOM 627 O O . ALA A 1 82 ? 6.500 -10.151 -4.736 1.00 91.06 82 ALA A O 1
ATOM 628 N N . ARG A 1 83 ? 4.424 -10.907 -4.354 1.00 90.94 83 ARG A N 1
ATOM 629 C CA . ARG A 1 83 ? 4.526 -12.024 -5.307 1.00 90.94 83 ARG A CA 1
ATOM 630 C C . ARG A 1 83 ? 4.755 -11.534 -6.738 1.00 90.94 83 ARG A C 1
ATOM 632 O O . ARG A 1 83 ? 5.605 -12.081 -7.438 1.00 90.94 83 ARG A O 1
ATOM 639 N N . ALA A 1 84 ? 4.037 -10.500 -7.177 1.00 89.06 84 ALA A N 1
ATOM 640 C CA . ALA A 1 84 ? 4.240 -9.905 -8.497 1.00 89.06 84 ALA A CA 1
ATOM 641 C C . ALA A 1 84 ? 5.649 -9.307 -8.651 1.00 89.06 84 ALA A C 1
ATOM 643 O O . ALA A 1 84 ? 6.326 -9.609 -9.632 1.00 89.06 84 ALA A O 1
ATOM 644 N N . ALA A 1 85 ? 6.122 -8.558 -7.653 1.00 88.56 85 ALA A N 1
ATOM 645 C CA . ALA A 1 85 ? 7.465 -7.984 -7.624 1.00 88.56 85 ALA A CA 1
ATOM 646 C C . ALA A 1 85 ? 8.548 -9.073 -7.699 1.00 88.56 85 ALA A C 1
ATOM 648 O O . ALA A 1 85 ? 9.489 -8.971 -8.484 1.00 88.56 85 ALA A O 1
ATOM 649 N N . ARG A 1 86 ? 8.386 -10.173 -6.953 1.00 89.19 86 ARG A N 1
ATOM 650 C CA . ARG A 1 86 ? 9.326 -11.302 -6.984 1.00 89.19 86 ARG A CA 1
ATOM 651 C C . ARG A 1 86 ? 9.344 -12.031 -8.326 1.00 89.19 86 ARG A C 1
ATOM 653 O O . ARG A 1 86 ? 10.427 -12.394 -8.779 1.00 89.19 86 ARG A O 1
ATOM 660 N N . ARG A 1 87 ? 8.196 -12.191 -8.999 1.00 87.25 87 ARG A N 1
ATOM 661 C CA . ARG A 1 87 ? 8.152 -12.693 -10.389 1.00 87.25 87 ARG A CA 1
ATOM 662 C C . ARG A 1 87 ? 8.840 -11.747 -11.375 1.00 87.25 87 ARG A C 1
ATOM 664 O O . ARG A 1 87 ? 9.458 -12.216 -12.320 1.00 87.25 87 ARG A O 1
ATOM 671 N N . GLY A 1 88 ? 8.772 -10.441 -11.124 1.00 85.44 88 GLY A N 1
ATOM 672 C CA . GLY A 1 88 ? 9.532 -9.414 -11.841 1.00 85.44 88 GLY A CA 1
ATOM 673 C C . GLY A 1 88 ? 11.005 -9.311 -11.428 1.00 85.44 88 GLY A C 1
ATOM 674 O O . GLY A 1 88 ? 11.652 -8.332 -11.776 1.00 85.44 88 GLY A O 1
ATOM 675 N N . LEU A 1 89 ? 11.532 -10.283 -10.669 1.00 85.12 89 LEU A N 1
ATOM 676 C CA . LEU A 1 89 ? 12.920 -10.340 -10.188 1.00 85.12 89 LEU A CA 1
ATOM 677 C C . LEU A 1 89 ? 13.350 -9.153 -9.303 1.00 85.12 89 LEU A C 1
ATOM 679 O O . LEU A 1 89 ? 14.541 -8.956 -9.067 1.00 85.12 89 LEU A O 1
ATOM 683 N N . VAL A 1 90 ? 12.399 -8.401 -8.741 1.00 86.75 90 VAL A N 1
ATOM 684 C CA . VAL A 1 90 ? 12.682 -7.312 -7.796 1.00 86.75 90 VAL A CA 1
ATOM 685 C C . VAL A 1 90 ? 13.314 -7.889 -6.529 1.00 86.75 90 VAL A C 1
ATOM 687 O O . VAL A 1 90 ? 12.811 -8.862 -5.956 1.00 86.75 90 VAL A O 1
ATOM 690 N N . SER A 1 91 ? 14.428 -7.308 -6.074 1.00 88.25 91 SER A N 1
ATOM 691 C CA . SER A 1 91 ? 15.155 -7.790 -4.895 1.00 88.25 91 SER A CA 1
ATOM 692 C C . SER A 1 91 ? 14.337 -7.635 -3.609 1.00 88.25 91 SER A C 1
ATOM 694 O O . SER A 1 91 ? 13.495 -6.745 -3.483 1.00 88.25 91 SER A O 1
ATOM 696 N N . TRP A 1 92 ? 14.605 -8.490 -2.617 1.00 91.25 92 TRP A N 1
ATOM 697 C CA . TRP A 1 92 ? 13.986 -8.358 -1.295 1.00 91.25 92 TRP A CA 1
ATOM 698 C C . TRP A 1 92 ? 14.289 -7.011 -0.645 1.00 91.25 92 TRP A C 1
ATOM 700 O O . TRP A 1 92 ? 13.426 -6.447 0.012 1.00 91.25 92 TRP A O 1
ATOM 710 N N . GLU A 1 93 ? 15.479 -6.462 -0.882 1.00 90.00 93 GLU A N 1
ATOM 711 C CA . GLU A 1 93 ? 15.868 -5.140 -0.399 1.00 90.00 93 GLU A CA 1
ATOM 712 C C . GLU A 1 93 ? 14.987 -4.024 -0.980 1.00 90.00 93 GLU A C 1
ATOM 714 O O . GLU A 1 93 ? 14.522 -3.162 -0.238 1.00 90.00 93 GLU A O 1
ATOM 719 N N . ALA A 1 94 ? 14.696 -4.063 -2.284 1.00 87.81 94 ALA A N 1
ATOM 720 C CA . ALA A 1 94 ? 13.807 -3.094 -2.922 1.00 87.81 94 ALA A CA 1
ATOM 721 C C . ALA A 1 94 ? 12.361 -3.220 -2.414 1.00 87.81 94 ALA A C 1
ATOM 723 O O . ALA A 1 94 ? 11.723 -2.209 -2.126 1.00 87.81 94 ALA A O 1
ATOM 724 N N . ILE A 1 95 ? 11.873 -4.451 -2.220 1.00 89.69 95 ILE A N 1
ATOM 725 C CA . ILE A 1 95 ? 10.565 -4.696 -1.594 1.00 89.69 95 ILE A CA 1
ATOM 726 C C . ILE A 1 95 ? 10.556 -4.152 -0.160 1.00 89.69 95 ILE A C 1
ATOM 728 O O . ILE A 1 95 ? 9.615 -3.466 0.220 1.00 89.69 95 ILE A O 1
ATOM 732 N N . GLY A 1 96 ? 11.607 -4.398 0.624 1.00 89.44 96 GLY A N 1
ATOM 733 C CA . GLY A 1 96 ? 11.750 -3.864 1.977 1.00 89.44 96 GLY A CA 1
ATOM 734 C C . GLY A 1 96 ? 11.661 -2.342 2.012 1.00 89.44 96 GLY A C 1
ATOM 735 O O . GLY A 1 96 ? 10.865 -1.798 2.776 1.00 89.44 96 GLY A O 1
ATOM 736 N N . ARG A 1 97 ? 12.378 -1.648 1.119 1.00 90.06 97 ARG A N 1
ATOM 737 C CA . ARG A 1 97 ? 12.324 -0.181 1.018 1.00 90.06 97 ARG A CA 1
ATOM 738 C C . ARG A 1 97 ? 10.911 0.350 0.770 1.00 90.06 97 ARG A C 1
ATOM 740 O O . ARG A 1 97 ? 10.530 1.321 1.418 1.00 90.06 97 ARG A O 1
ATOM 747 N N . ALA A 1 98 ? 10.118 -0.311 -0.078 1.00 87.88 98 ALA A N 1
ATOM 748 C CA . ALA A 1 98 ? 8.727 0.080 -0.338 1.00 87.88 98 ALA A CA 1
ATOM 749 C C . ALA A 1 98 ? 7.828 0.003 0.915 1.00 87.88 98 ALA A C 1
ATOM 751 O O . ALA A 1 98 ? 6.861 0.747 1.031 1.00 87.88 98 ALA A O 1
ATOM 752 N N . PHE A 1 99 ? 8.165 -0.862 1.877 1.00 87.31 99 PHE A N 1
ATOM 753 C CA . PHE A 1 99 ? 7.490 -0.970 3.177 1.00 87.31 99 PHE A CA 1
ATOM 754 C C . PHE A 1 99 ? 8.256 -0.274 4.316 1.00 87.31 99 PHE A C 1
ATOM 756 O O . PHE A 1 99 ? 7.967 -0.525 5.486 1.00 87.31 99 PHE A O 1
ATOM 763 N N . SER A 1 100 ? 9.252 0.561 3.995 1.00 90.81 100 SER A N 1
ATOM 764 C CA . SER A 1 100 ? 10.143 1.208 4.971 1.00 90.81 100 SER A CA 1
ATOM 765 C C . SER A 1 100 ? 10.776 0.219 5.966 1.00 90.81 100 SER A C 1
ATOM 767 O O . SER A 1 100 ? 10.911 0.499 7.156 1.00 90.81 100 SER A O 1
ATOM 769 N N . THR A 1 101 ? 11.156 -0.963 5.481 1.00 92.31 101 THR A N 1
ATOM 770 C CA . THR A 1 101 ? 11.755 -2.048 6.267 1.00 92.31 101 THR A CA 1
ATOM 771 C C . THR A 1 101 ? 12.998 -2.628 5.579 1.00 92.31 101 THR A C 1
ATOM 773 O O . THR A 1 101 ? 13.364 -2.219 4.477 1.00 92.31 101 THR A O 1
ATOM 776 N N . SER A 1 102 ? 13.690 -3.563 6.233 1.00 93.81 102 SER A N 1
ATOM 777 C CA . SER A 1 102 ? 14.858 -4.234 5.653 1.00 93.81 102 SER A CA 1
ATOM 778 C C . SER A 1 102 ? 14.450 -5.322 4.653 1.00 93.81 102 SER A C 1
ATOM 780 O O . SER A 1 102 ? 13.329 -5.834 4.677 1.00 93.81 102 SER A O 1
ATOM 782 N N . GLY A 1 103 ? 15.379 -5.718 3.776 1.00 90.38 103 GLY A N 1
ATOM 783 C CA . GLY A 1 103 ? 15.143 -6.836 2.857 1.00 90.38 103 GLY A CA 1
ATOM 784 C C . GLY A 1 103 ? 14.904 -8.167 3.575 1.00 90.38 103 GLY A C 1
ATOM 785 O O . GLY A 1 103 ? 14.042 -8.935 3.163 1.00 90.38 103 GLY A O 1
ATOM 786 N N . GLU A 1 104 ? 15.606 -8.406 4.683 1.00 93.81 104 GLU A N 1
ATOM 787 C CA . GLU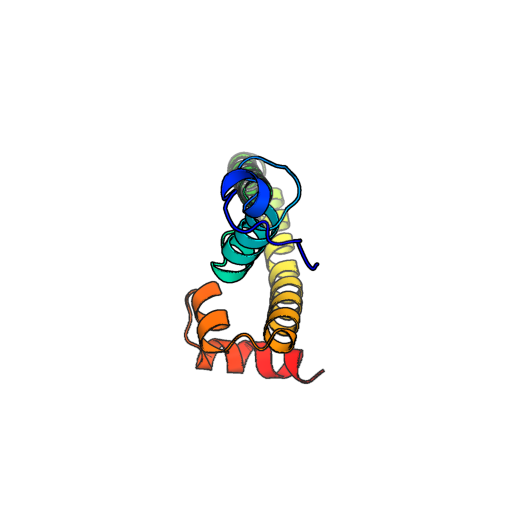 A 1 104 ? 15.420 -9.585 5.538 1.00 93.81 104 GLU A CA 1
ATOM 788 C C . GLU A 1 104 ? 14.016 -9.613 6.157 1.00 93.81 104 GLU A C 1
ATOM 790 O O . GLU A 1 104 ? 13.298 -10.599 6.017 1.00 93.81 104 GLU A O 1
ATOM 795 N N . ALA A 1 105 ? 13.557 -8.492 6.723 1.00 92.12 105 ALA A N 1
ATOM 796 C CA . ALA A 1 105 ? 12.211 -8.388 7.280 1.00 92.12 105 ALA A CA 1
ATOM 797 C C . ALA A 1 105 ? 11.120 -8.573 6.209 1.00 92.12 105 ALA A C 1
ATOM 799 O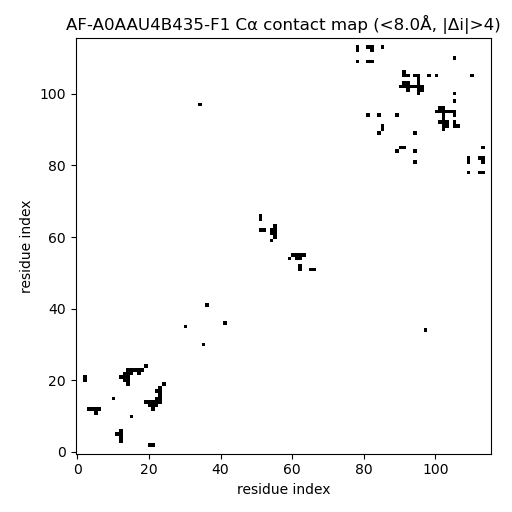 O . ALA A 1 105 ? 10.078 -9.179 6.470 1.00 92.12 105 ALA A O 1
ATOM 800 N N . ALA A 1 106 ? 11.353 -8.084 4.987 1.00 91.75 106 ALA A N 1
ATOM 801 C CA . ALA A 1 106 ? 10.454 -8.319 3.861 1.00 91.75 106 ALA A CA 1
ATOM 802 C C . ALA A 1 106 ? 10.434 -9.796 3.440 1.00 91.75 106 ALA A C 1
ATOM 804 O O . ALA A 1 106 ? 9.362 -10.345 3.176 1.00 91.75 106 ALA A O 1
ATOM 805 N N . GLN A 1 107 ? 11.596 -10.448 3.407 1.00 92.00 107 GLN A N 1
ATOM 806 C CA . GLN A 1 107 ? 11.704 -11.871 3.115 1.00 92.00 107 GLN A CA 1
ATOM 807 C C . GLN A 1 107 ? 10.963 -12.699 4.167 1.00 92.00 107 GLN A C 1
ATOM 809 O O . GLN A 1 107 ? 10.097 -13.486 3.799 1.00 92.00 107 GLN A O 1
ATOM 814 N N . ASP A 1 108 ? 11.202 -12.476 5.457 1.00 94.31 108 ASP A N 1
ATOM 815 C CA . ASP A 1 108 ? 10.505 -13.188 6.536 1.00 94.31 108 ASP A CA 1
ATOM 816 C C . ASP A 1 108 ? 8.984 -13.004 6.463 1.00 94.31 108 ASP A C 1
ATOM 818 O O . ASP A 1 108 ? 8.205 -13.942 6.670 1.00 94.31 108 ASP A O 1
ATOM 822 N N . ARG A 1 109 ? 8.547 -11.790 6.112 1.00 91.00 109 ARG A N 1
ATOM 823 C CA . ARG A 1 109 ? 7.132 -11.440 5.986 1.00 91.00 109 ARG A CA 1
ATOM 824 C C . ARG A 1 109 ? 6.441 -12.124 4.806 1.00 91.00 109 ARG A C 1
ATOM 826 O O . ARG A 1 109 ? 5.271 -12.492 4.942 1.00 91.00 109 ARG A O 1
ATOM 833 N N . PHE A 1 110 ? 7.120 -12.243 3.663 1.00 92.44 110 PHE A N 1
ATOM 834 C CA . PHE A 1 110 ? 6.500 -12.626 2.389 1.00 92.44 110 PHE A CA 1
ATOM 835 C C . PHE A 1 110 ? 6.979 -13.963 1.807 1.00 92.44 110 PHE A C 1
ATOM 837 O O . PHE A 1 110 ? 6.391 -14.438 0.836 1.00 92.44 110 PHE A O 1
ATOM 844 N N . ALA A 1 111 ? 8.014 -14.601 2.363 1.00 84.88 111 ALA A N 1
ATOM 845 C CA . ALA A 1 111 ? 8.618 -15.809 1.790 1.00 84.88 111 ALA A CA 1
ATOM 846 C C . ALA A 1 111 ? 7.603 -16.938 1.578 1.00 84.88 111 ALA A C 1
ATOM 848 O O . ALA A 1 111 ? 7.630 -17.599 0.543 1.00 84.88 111 ALA A O 1
ATOM 849 N N . ARG A 1 112 ? 6.669 -17.119 2.521 1.00 83.25 112 ARG A N 1
ATOM 850 C CA . ARG A 1 112 ? 5.618 -18.142 2.413 1.00 83.25 112 ARG A CA 1
ATOM 851 C C . ARG A 1 112 ? 4.645 -17.850 1.274 1.00 83.25 112 ARG A C 1
ATOM 853 O O . ARG A 1 112 ? 4.318 -18.746 0.517 1.00 83.25 112 ARG A O 1
ATOM 860 N N . GLN A 1 113 ? 4.229 -16.597 1.111 1.00 81.12 113 GLN A N 1
ATOM 861 C CA . GLN A 1 113 ? 3.284 -16.195 0.067 1.00 81.12 113 GLN A CA 1
ATOM 862 C C . GLN A 1 113 ? 3.925 -16.118 -1.324 1.00 81.12 113 GLN A C 1
ATOM 864 O O . GLN A 1 113 ? 3.206 -15.997 -2.305 1.00 81.12 113 GLN A O 1
ATOM 869 N N . VAL A 1 114 ? 5.253 -16.123 -1.430 1.00 75.75 114 VAL A N 1
ATOM 870 C CA . VAL A 1 114 ? 5.967 -16.069 -2.716 1.00 75.75 114 VAL A CA 1
ATOM 871 C C . VAL A 1 114 ? 6.347 -17.464 -3.224 1.00 75.75 114 VAL A C 1
ATOM 873 O O . VAL A 1 114 ? 6.548 -17.622 -4.425 1.00 75.75 114 VAL A O 1
ATOM 876 N N . ALA A 1 115 ? 6.437 -18.459 -2.337 1.00 68.81 115 ALA A N 1
ATOM 877 C CA . ALA A 1 115 ? 6.728 -19.847 -2.696 1.00 68.81 115 ALA A CA 1
ATOM 878 C C . ALA A 1 115 ? 5.537 -20.586 -3.346 1.00 68.81 115 ALA A C 1
ATOM 880 O O . ALA A 1 115 ? 5.769 -21.548 -4.076 1.00 68.81 115 ALA A O 1
ATOM 881 N N . ASP A 1 116 ? 4.308 -20.115 -3.097 1.00 53.88 116 ASP A N 1
ATOM 882 C CA . ASP A 1 116 ? 3.046 -20.590 -3.697 1.00 53.88 116 ASP A CA 1
ATOM 883 C C . ASP A 1 116 ? 2.674 -19.806 -4.967 1.00 53.88 116 ASP A C 1
ATOM 885 O O . ASP A 1 116 ? 2.345 -20.438 -5.994 1.00 53.88 116 ASP A O 1
#